Protein AF-A0A453KAI0-F1 (afdb_monomer_lite)

Secondary structure (DSSP, 8-state):
-HHHHHHHHHHHHHHHHHHHHSPPPPPPPTTSTTSPP--S-EEEPTTS-EEE----SS-TTT-SS-----PPTT--TTSPPTT-

Radius of gyration: 22.44 Å; chains: 1; bounding box: 35×34×66 Å

Structure (mmCIF, N/CA/C/O backbone):
data_AF-A0A453KAI0-F1
#
_entry.id   AF-A0A453KAI0-F1
#
loop_
_atom_site.group_PDB
_atom_site.id
_atom_site.type_symbol
_atom_site.label_atom_id
_atom_site.label_alt_id
_atom_site.label_comp_id
_atom_site.label_asym_id
_atom_site.label_entity_id
_atom_site.label_seq_id
_atom_site.pdbx_PDB_ins_code
_atom_site.Cartn_x
_atom_site.Cartn_y
_atom_site.Cartn_z
_atom_site.occupancy
_atom_site.B_iso_or_equi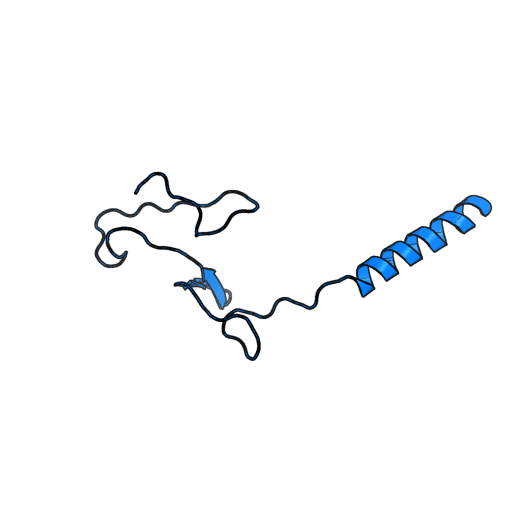v
_atom_site.auth_seq_id
_atom_site.auth_c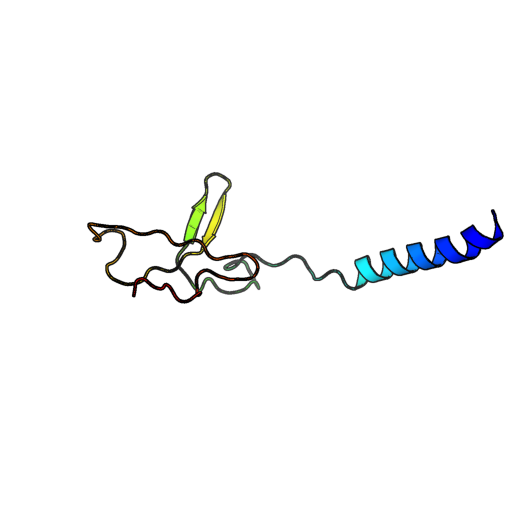omp_id
_atom_site.auth_asym_id
_atom_site.auth_atom_id
_atom_site.pdbx_PDB_model_num
ATOM 1 N N . MET A 1 1 ? 14.691 9.180 -46.253 1.00 63.91 1 MET A N 1
ATOM 2 C CA . MET A 1 1 ? 13.833 8.297 -45.429 1.00 63.91 1 MET A CA 1
ATOM 3 C C . MET A 1 1 ? 14.578 7.063 -44.917 1.00 63.91 1 MET A C 1
ATOM 5 O O . MET A 1 1 ? 14.745 6.958 -43.710 1.00 63.91 1 MET A O 1
ATOM 9 N N . ALA A 1 2 ? 15.120 6.197 -45.783 1.00 74.94 2 ALA A N 1
ATOM 10 C CA . ALA A 1 2 ? 15.790 4.946 -45.381 1.00 74.94 2 ALA A CA 1
ATOM 11 C C . ALA A 1 2 ? 16.938 5.109 -44.357 1.00 74.94 2 ALA A C 1
ATOM 13 O O . ALA A 1 2 ? 16.972 4.411 -43.351 1.00 74.94 2 ALA A O 1
ATOM 14 N N . ARG A 1 3 ? 17.831 6.093 -44.538 1.00 79.25 3 ARG A N 1
ATOM 15 C CA . ARG A 1 3 ? 18.974 6.320 -43.629 1.00 79.25 3 ARG A CA 1
ATOM 16 C C . ARG A 1 3 ? 18.575 6.683 -42.191 1.00 79.25 3 ARG A C 1
ATOM 18 O O . ARG A 1 3 ? 19.299 6.354 -41.263 1.00 79.25 3 ARG A O 1
ATOM 25 N N . ARG A 1 4 ? 17.426 7.343 -41.997 1.00 83.38 4 ARG A N 1
ATOM 26 C CA . ARG A 1 4 ? 16.901 7.650 -40.653 1.00 83.38 4 ARG A CA 1
ATOM 27 C C . ARG A 1 4 ? 16.313 6.400 -39.999 1.00 83.38 4 ARG A C 1
ATOM 29 O O . ARG A 1 4 ? 16.543 6.178 -38.818 1.00 83.38 4 ARG A O 1
ATOM 36 N N . LEU A 1 5 ? 15.631 5.554 -40.775 1.00 89.06 5 LEU A N 1
ATOM 37 C CA . LEU A 1 5 ? 15.083 4.283 -40.291 1.00 89.06 5 LEU A CA 1
ATOM 38 C C . LEU A 1 5 ? 16.182 3.323 -39.817 1.00 89.06 5 LEU A C 1
ATOM 40 O O . LEU A 1 5 ? 16.000 2.677 -38.792 1.00 89.06 5 LEU A O 1
ATOM 44 N N . LEU A 1 6 ? 17.342 3.308 -40.489 1.00 92.12 6 LEU A N 1
ATOM 45 C CA . LEU A 1 6 ? 18.507 2.508 -40.077 1.00 92.12 6 LEU A CA 1
ATOM 46 C C . LEU A 1 6 ? 19.032 2.854 -38.676 1.00 92.12 6 LEU A C 1
ATOM 48 O O . LEU A 1 6 ? 19.653 2.007 -38.048 1.00 92.12 6 LEU A O 1
ATOM 52 N N . VAL A 1 7 ? 18.792 4.073 -38.185 1.00 90.75 7 VAL A N 1
ATOM 53 C CA . VAL A 1 7 ? 19.222 4.509 -36.845 1.00 90.75 7 VAL A CA 1
ATOM 54 C C . VAL A 1 7 ? 18.077 4.417 -35.839 1.00 90.75 7 VAL A C 1
ATOM 56 O O . VAL A 1 7 ? 18.270 3.957 -34.720 1.00 90.75 7 VAL A O 1
ATOM 59 N N . VAL A 1 8 ? 16.866 4.817 -36.230 1.00 95.19 8 VAL A N 1
ATOM 60 C CA . VAL A 1 8 ? 15.704 4.821 -35.328 1.00 95.19 8 VAL A CA 1
ATOM 61 C C . VAL A 1 8 ? 15.302 3.401 -34.928 1.00 95.19 8 VAL A C 1
ATOM 63 O O . VAL A 1 8 ? 15.037 3.154 -33.755 1.00 95.19 8 VAL A O 1
ATOM 66 N N . LEU A 1 9 ? 15.291 2.458 -35.874 1.00 96.25 9 LEU A N 1
ATOM 67 C CA . LEU A 1 9 ? 14.883 1.079 -35.610 1.00 96.25 9 LEU A CA 1
ATOM 68 C C . LEU A 1 9 ? 15.742 0.391 -34.527 1.00 96.25 9 LEU A C 1
ATOM 70 O O . LEU A 1 9 ? 15.156 -0.098 -33.562 1.00 96.25 9 LEU A O 1
ATOM 74 N N . PRO A 1 10 ? 17.090 0.365 -34.605 1.00 96.06 10 PRO A N 1
ATOM 75 C CA . PRO A 1 10 ? 17.900 -0.269 -33.566 1.00 96.06 10 PRO A CA 1
ATOM 76 C C . PRO A 1 10 ? 17.786 0.434 -32.211 1.00 96.06 10 PRO A C 1
ATOM 78 O O . PRO A 1 10 ? 17.797 -0.249 -31.194 1.00 96.06 10 PRO A O 1
ATOM 81 N N . VAL A 1 11 ? 17.612 1.761 -32.168 1.00 97.00 11 VAL A N 1
ATOM 82 C CA . VAL A 1 11 ? 17.399 2.491 -30.903 1.00 97.00 11 VAL A CA 1
ATOM 83 C C . VAL A 1 11 ? 16.087 2.074 -30.240 1.00 97.00 11 VAL A C 1
ATOM 85 O O . VAL A 1 11 ? 16.065 1.805 -29.041 1.00 97.00 11 VAL A O 1
ATOM 88 N N . VAL A 1 12 ? 15.001 1.967 -31.010 1.00 97.38 12 VAL A N 1
ATOM 89 C CA . VAL A 1 12 ? 13.706 1.503 -30.489 1.00 97.38 12 VAL A CA 1
ATOM 90 C C . VAL A 1 12 ? 13.797 0.049 -30.026 1.00 97.38 12 VAL A C 1
ATOM 92 O O . VAL A 1 12 ? 13.353 -0.265 -28.925 1.00 97.38 12 VAL A O 1
ATOM 95 N N . LEU A 1 13 ? 14.412 -0.830 -30.822 1.00 97.56 13 LEU A N 1
ATOM 96 C CA . LEU A 1 13 ? 14.598 -2.237 -30.457 1.00 97.56 13 LEU A CA 1
ATOM 97 C C . LEU A 1 13 ? 15.442 -2.392 -29.187 1.00 97.56 13 LEU A C 1
ATOM 99 O O . LEU A 1 13 ? 15.073 -3.164 -28.305 1.00 97.56 13 LEU A O 1
ATOM 103 N N . LEU A 1 14 ? 16.528 -1.623 -29.059 1.00 97.50 14 LEU A N 1
ATOM 104 C CA . LEU A 1 14 ? 17.363 -1.610 -27.861 1.00 97.50 14 LEU A CA 1
ATOM 105 C C . LEU A 1 14 ? 16.580 -1.094 -26.648 1.00 97.50 14 LEU A C 1
ATOM 107 O O . LEU A 1 14 ? 16.675 -1.683 -25.576 1.00 97.50 14 LEU A O 1
ATOM 111 N N . GLY A 1 15 ? 15.764 -0.050 -26.817 1.00 96.19 15 GLY A N 1
ATOM 112 C CA . GLY A 1 15 ? 14.893 0.473 -25.764 1.00 96.19 15 GLY A CA 1
ATOM 113 C C . GLY A 1 15 ? 13.861 -0.550 -25.281 1.00 96.19 15 GLY A C 1
ATOM 114 O O . GLY A 1 15 ? 13.690 -0.729 -24.076 1.00 96.19 15 GLY A O 1
ATOM 115 N N . LEU A 1 16 ? 13.219 -1.274 -26.202 1.00 96.94 16 LEU A N 1
ATOM 116 C CA . LEU A 1 16 ? 12.269 -2.339 -25.867 1.00 96.94 16 LEU A CA 1
ATOM 117 C C . LEU A 1 16 ? 12.958 -3.526 -25.183 1.00 96.94 16 LEU A C 1
ATOM 119 O O . LEU A 1 16 ? 12.451 -4.031 -24.182 1.00 96.94 16 LEU A O 1
ATOM 123 N N . ALA A 1 17 ? 14.125 -3.945 -25.680 1.00 96.88 17 ALA A N 1
ATOM 124 C CA . ALA A 1 17 ? 14.915 -5.009 -25.066 1.00 96.88 17 ALA A CA 1
ATOM 125 C C . ALA A 1 17 ? 15.355 -4.622 -23.647 1.00 96.88 17 ALA A C 1
ATOM 127 O O . ALA A 1 17 ? 15.190 -5.402 -22.713 1.00 96.88 17 ALA A O 1
ATOM 128 N N . PHE A 1 18 ? 15.840 -3.393 -23.464 1.00 95.81 18 PHE A N 1
ATOM 129 C CA . PHE A 1 18 ? 16.228 -2.862 -22.162 1.00 95.81 18 PHE A CA 1
ATOM 130 C C . PHE A 1 18 ? 15.048 -2.833 -21.186 1.00 95.81 18 PHE A C 1
ATOM 132 O O . PHE A 1 18 ? 15.172 -3.322 -20.064 1.00 95.81 18 PHE A O 1
ATOM 139 N N . GLN A 1 19 ? 13.881 -2.344 -21.621 1.00 94.50 19 GLN A N 1
ATOM 140 C CA . GLN A 1 19 ? 12.663 -2.379 -20.808 1.00 94.50 19 GLN A CA 1
ATOM 141 C C . GLN A 1 19 ? 12.241 -3.804 -20.444 1.00 94.50 19 GLN A C 1
ATOM 143 O O . GLN A 1 19 ? 11.806 -4.027 -19.319 1.00 94.50 19 GLN A O 1
ATOM 148 N N . ALA A 1 20 ? 12.357 -4.764 -21.365 1.00 92.06 20 ALA A N 1
ATOM 149 C CA . ALA A 1 20 ? 11.988 -6.153 -21.112 1.00 92.06 20 ALA A CA 1
ATOM 150 C C . ALA A 1 20 ? 12.941 -6.841 -20.121 1.00 92.06 20 ALA A C 1
ATOM 152 O O . ALA A 1 20 ? 12.477 -7.569 -19.246 1.00 92.06 20 ALA A O 1
ATOM 153 N N . ILE A 1 21 ? 14.249 -6.584 -20.231 1.00 94.12 21 ILE A N 1
ATOM 154 C CA . ILE A 1 21 ? 15.287 -7.180 -19.375 1.00 94.12 21 ILE A CA 1
ATOM 155 C C . ILE A 1 21 ? 15.264 -6.571 -17.972 1.00 94.12 21 ILE A C 1
ATOM 157 O O . ILE A 1 21 ? 15.358 -7.295 -16.986 1.00 94.12 21 ILE A O 1
ATOM 161 N N . LEU A 1 22 ? 15.129 -5.246 -17.868 1.00 94.81 22 LEU A N 1
ATOM 162 C CA . LEU A 1 22 ? 15.140 -4.553 -16.578 1.00 94.81 22 LEU A CA 1
ATOM 163 C C . LEU A 1 22 ? 13.785 -4.530 -15.877 1.00 94.81 22 LEU A C 1
ATOM 165 O O . LEU A 1 22 ?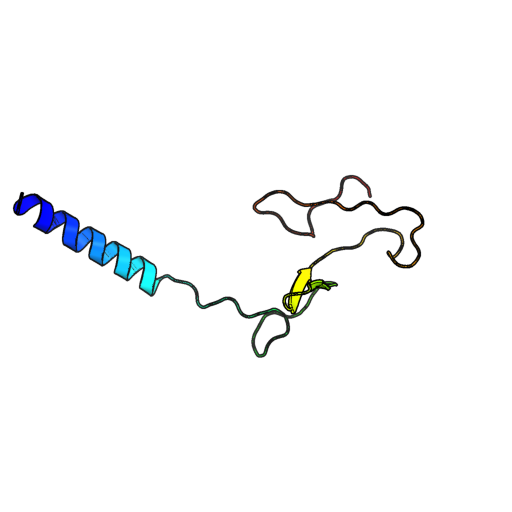 13.675 -3.962 -14.788 1.00 94.81 22 LEU A O 1
ATOM 169 N N . ARG A 1 23 ? 12.740 -5.113 -16.473 1.00 90.44 23 ARG A N 1
ATOM 170 C CA . ARG A 1 23 ? 11.432 -5.153 -15.831 1.00 90.44 23 ARG A CA 1
ATOM 171 C C . ARG A 1 23 ? 11.553 -5.954 -14.533 1.00 90.44 23 ARG A C 1
ATOM 173 O O . ARG A 1 23 ? 11.857 -7.147 -14.594 1.00 90.44 23 ARG A O 1
ATOM 180 N N . PRO A 1 24 ? 11.304 -5.343 -13.362 1.00 86.19 24 PRO A N 1
ATOM 181 C CA . PRO A 1 24 ? 11.350 -6.091 -12.122 1.00 86.19 24 PRO A CA 1
ATOM 182 C C . PRO A 1 24 ? 10.291 -7.202 -12.163 1.00 86.19 24 PRO A C 1
ATOM 184 O O . PRO A 1 24 ? 9.233 -7.026 -12.787 1.00 86.19 24 PRO A O 1
ATOM 187 N N . PRO A 1 25 ? 10.549 -8.346 -11.506 1.00 84.50 25 PRO A N 1
ATOM 188 C CA . PRO A 1 25 ? 9.554 -9.400 -11.402 1.00 84.50 25 PRO A CA 1
ATOM 189 C C . PRO A 1 25 ? 8.271 -8.842 -10.766 1.00 84.50 25 PRO A C 1
ATOM 191 O O . PRO A 1 25 ? 8.346 -7.929 -9.935 1.00 84.50 25 PRO A O 1
ATOM 194 N N . PRO A 1 26 ? 7.089 -9.381 -11.122 1.00 86.56 26 PRO A N 1
ATOM 195 C CA . PRO A 1 26 ? 5.839 -8.969 -10.503 1.00 86.56 26 PRO A CA 1
ATOM 196 C C . PRO A 1 26 ? 5.953 -9.007 -8.979 1.00 86.56 26 PRO A C 1
ATOM 198 O O . PRO A 1 26 ? 6.401 -10.002 -8.400 1.00 86.56 26 PRO A O 1
ATOM 201 N N . THR A 1 27 ? 5.555 -7.918 -8.322 1.00 85.75 27 THR A N 1
ATOM 202 C CA . THR A 1 27 ? 5.614 -7.843 -6.865 1.00 85.75 27 THR A CA 1
ATOM 203 C C . THR A 1 27 ? 4.715 -8.915 -6.259 1.00 85.75 27 THR A C 1
ATOM 205 O O . THR A 1 27 ? 3.545 -9.078 -6.618 1.00 85.75 27 THR A O 1
ATOM 208 N N . LYS A 1 28 ? 5.271 -9.691 -5.327 1.00 88.62 28 LYS A N 1
ATOM 209 C CA . LYS A 1 28 ? 4.499 -10.697 -4.599 1.00 88.62 28 LYS A CA 1
ATOM 210 C C . LYS A 1 28 ? 3.610 -10.010 -3.572 1.00 88.62 28 LYS A C 1
ATOM 212 O O . LYS A 1 28 ? 4.032 -9.080 -2.887 1.00 88.62 28 LYS A O 1
ATOM 217 N N . ARG A 1 29 ? 2.378 -10.499 -3.424 1.00 85.38 29 ARG A N 1
ATOM 218 C CA . ARG A 1 29 ? 1.445 -9.978 -2.417 1.00 85.38 29 ARG A CA 1
ATOM 219 C C . ARG A 1 29 ? 1.975 -10.240 -1.008 1.00 85.38 29 ARG A C 1
ATOM 221 O O . ARG A 1 29 ? 2.430 -11.349 -0.723 1.00 85.38 29 ARG A O 1
ATOM 228 N N . CYS A 1 30 ? 1.844 -9.265 -0.110 1.00 88.81 30 CYS A N 1
ATOM 229 C CA . CYS A 1 30 ? 2.210 -9.470 1.289 1.00 88.81 30 CYS A CA 1
ATOM 230 C C . CYS A 1 30 ? 1.366 -10.593 1.919 1.00 88.81 30 CYS A C 1
ATOM 232 O O . CYS A 1 30 ? 0.130 -10.559 1.849 1.00 88.81 30 CYS A O 1
ATOM 234 N N . GLY A 1 31 ? 2.032 -11.566 2.541 1.00 89.50 31 GLY A N 1
ATOM 235 C CA . GLY A 1 31 ? 1.437 -12.779 3.108 1.00 89.50 31 GLY A CA 1
ATOM 236 C C . GLY A 1 31 ? 1.293 -13.950 2.130 1.00 89.50 31 GLY A C 1
ATOM 237 O O . GLY A 1 31 ? 0.732 -14.971 2.509 1.00 89.50 31 GLY A O 1
ATOM 238 N N . SER A 1 32 ? 1.763 -13.825 0.883 1.00 91.25 32 SER A N 1
ATOM 239 C CA . SER A 1 32 ? 1.841 -14.961 -0.052 1.00 91.25 32 SER A CA 1
ATOM 240 C C . SER A 1 32 ? 3.153 -15.737 0.105 1.00 91.25 32 SER A C 1
ATOM 242 O O . SER A 1 32 ? 4.123 -15.212 0.653 1.00 91.25 32 SER A O 1
ATOM 244 N N . ALA A 1 33 ? 3.197 -16.983 -0.379 1.00 92.75 33 ALA A N 1
ATOM 245 C CA . ALA A 1 33 ? 4.386 -17.830 -0.291 1.00 92.75 33 ALA A CA 1
ATOM 246 C C . ALA A 1 33 ? 5.617 -17.152 -0.929 1.00 92.75 33 ALA A C 1
ATOM 248 O O . ALA A 1 33 ? 5.623 -16.791 -2.110 1.00 92.75 33 ALA A O 1
ATOM 249 N N . GLY A 1 34 ? 6.662 -16.947 -0.122 1.00 90.62 34 GLY A N 1
ATOM 250 C CA . GLY A 1 34 ? 7.885 -16.251 -0.528 1.00 90.62 34 GLY A CA 1
ATOM 251 C C . GLY A 1 34 ? 7.697 -14.768 -0.873 1.00 90.62 34 GLY A C 1
ATOM 252 O O . GLY A 1 34 ? 8.547 -14.216 -1.571 1.00 90.62 34 GLY A O 1
ATOM 253 N N . GLY A 1 35 ? 6.575 -14.156 -0.478 1.00 91.44 35 GLY A N 1
ATOM 254 C CA . GLY A 1 35 ? 6.338 -12.715 -0.529 1.00 91.44 35 GLY A CA 1
ATOM 255 C C . GLY A 1 35 ? 6.642 -12.033 0.812 1.00 91.44 35 GLY A C 1
ATOM 256 O O . GLY A 1 35 ? 6.905 -12.715 1.804 1.00 91.44 35 GLY A O 1
ATOM 257 N N . PRO A 1 36 ? 6.594 -10.691 0.867 1.00 90.94 36 PRO A N 1
ATOM 258 C CA . PRO A 1 36 ? 6.818 -9.952 2.108 1.00 90.94 36 PRO A CA 1
ATOM 259 C C . PRO A 1 36 ? 5.796 -10.318 3.199 1.00 90.94 36 PRO A C 1
ATOM 261 O O . PRO A 1 36 ? 4.663 -10.692 2.873 1.00 90.94 36 PRO A O 1
ATOM 264 N N . PRO A 1 37 ? 6.132 -10.180 4.491 1.00 92.62 37 PRO A N 1
ATOM 265 C CA . PRO A 1 37 ? 5.174 -10.390 5.568 1.00 92.62 37 PRO A CA 1
ATOM 266 C C . PRO A 1 37 ? 4.099 -9.297 5.589 1.00 92.62 37 PRO A C 1
ATOM 268 O O . PRO A 1 37 ? 4.236 -8.218 5.010 1.00 92.62 37 PRO A O 1
ATOM 271 N N . VAL A 1 38 ? 3.000 -9.577 6.283 1.00 92.69 38 VAL A N 1
ATOM 272 C CA . VAL A 1 38 ? 1.942 -8.596 6.541 1.00 92.69 38 VAL A CA 1
ATOM 273 C C . VAL A 1 38 ? 2.289 -7.866 7.831 1.00 92.69 38 VAL A C 1
ATOM 275 O O . VAL A 1 38 ? 2.202 -8.453 8.902 1.00 92.69 38 VAL A O 1
ATOM 278 N N . THR A 1 39 ? 2.680 -6.599 7.729 1.00 91.44 39 THR A N 1
ATOM 279 C CA . THR A 1 39 ? 3.184 -5.809 8.868 1.00 91.44 39 THR A CA 1
ATOM 280 C C . THR A 1 39 ? 2.176 -4.804 9.419 1.00 91.44 39 THR A C 1
ATOM 282 O O . THR A 1 39 ? 2.486 -4.051 10.338 1.00 91.44 39 THR A O 1
ATOM 285 N N . SER A 1 40 ? 0.969 -4.722 8.856 1.00 90.25 40 SER A N 1
ATOM 286 C CA . SER A 1 40 ? -0.036 -3.744 9.287 1.00 90.25 40 SER A CA 1
ATOM 287 C C . SER A 1 40 ? -1.460 -4.257 9.094 1.00 90.25 40 SER A C 1
ATOM 289 O O . SER A 1 40 ? -1.677 -5.143 8.255 1.00 90.25 40 SER A O 1
ATOM 291 N N . PRO A 1 41 ? -2.436 -3.694 9.829 1.00 91.62 41 PRO A N 1
ATOM 292 C CA . PRO A 1 41 ? -3.852 -3.941 9.598 1.00 91.62 41 PRO A CA 1
ATOM 293 C C . PRO A 1 41 ? -4.268 -3.651 8.153 1.00 91.62 41 PRO A C 1
ATOM 295 O O . PRO A 1 41 ? -3.693 -2.801 7.464 1.00 91.62 41 PRO A O 1
ATOM 298 N N . ARG A 1 42 ? -5.275 -4.388 7.673 1.00 92.75 42 ARG A N 1
ATOM 299 C CA . ARG A 1 42 ? -5.768 -4.270 6.297 1.00 92.75 42 ARG A CA 1
ATOM 300 C C . ARG A 1 42 ? -7.283 -4.378 6.229 1.00 92.75 42 ARG A C 1
ATOM 302 O O . ARG A 1 42 ? -7.883 -5.197 6.918 1.00 92.75 42 ARG A O 1
ATOM 309 N N . ILE A 1 43 ? -7.879 -3.610 5.325 1.00 93.75 43 ILE A N 1
ATOM 310 C CA . ILE A 1 43 ? -9.290 -3.716 4.951 1.00 93.75 43 ILE A CA 1
ATOM 311 C C . ILE A 1 43 ? -9.370 -4.496 3.640 1.00 93.75 43 ILE A C 1
ATOM 313 O O . ILE A 1 43 ? -8.729 -4.122 2.657 1.00 93.75 43 ILE A O 1
ATOM 317 N N . LYS A 1 44 ? -10.150 -5.582 3.615 1.00 93.81 44 LYS A N 1
ATOM 318 C CA . LYS A 1 44 ? -10.444 -6.315 2.378 1.00 93.81 44 LYS A CA 1
ATOM 319 C C . LYS A 1 44 ? -11.517 -5.558 1.592 1.00 93.81 44 LYS A C 1
ATOM 321 O O . LYS A 1 44 ? -12.611 -5.326 2.101 1.00 93.81 44 LYS A O 1
ATOM 326 N N . LEU A 1 45 ? -11.189 -5.163 0.369 1.00 94.69 45 LEU A N 1
ATOM 327 C CA . LEU A 1 45 ? -12.091 -4.485 -0.554 1.00 94.69 45 LEU A CA 1
ATOM 328 C C . LEU A 1 45 ? -13.011 -5.495 -1.253 1.00 94.69 45 LEU A C 1
ATOM 330 O O . LEU A 1 45 ? -12.753 -6.702 -1.250 1.00 94.69 45 LEU A O 1
ATOM 334 N N . ARG A 1 46 ? -14.086 -4.999 -1.880 1.00 97.06 46 ARG A N 1
ATOM 335 C CA . ARG A 1 46 ? -15.080 -5.839 -2.577 1.00 97.06 46 ARG A CA 1
ATOM 336 C C . ARG A 1 46 ? -14.472 -6.674 -3.708 1.00 97.06 46 ARG A C 1
ATOM 338 O O . ARG A 1 46 ? -14.907 -7.793 -3.933 1.00 97.06 46 ARG A O 1
ATOM 345 N N . ASP A 1 47 ? -13.444 -6.151 -4.371 1.00 95.62 47 ASP A N 1
ATOM 346 C CA . ASP A 1 47 ? -12.695 -6.829 -5.439 1.00 95.62 47 ASP A CA 1
ATOM 347 C C . ASP A 1 47 ? -11.619 -7.807 -4.914 1.00 95.62 47 ASP A C 1
ATOM 349 O O . ASP A 1 47 ? -10.842 -8.368 -5.683 1.00 95.62 47 ASP A O 1
ATOM 353 N N . GLY A 1 48 ? -11.543 -8.009 -3.595 1.00 91.38 48 GLY A N 1
ATOM 354 C CA . GLY A 1 48 ? -10.588 -8.908 -2.954 1.00 9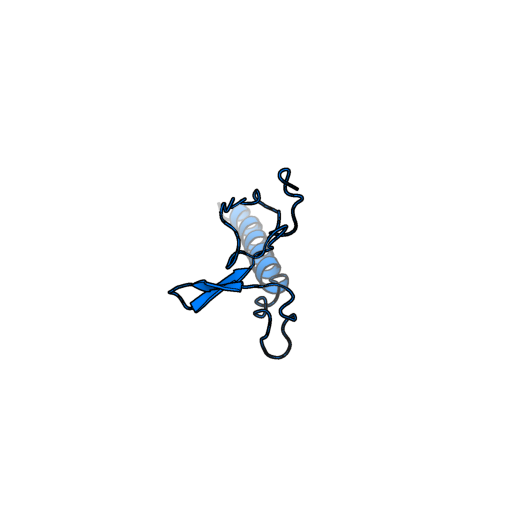1.38 48 GLY A CA 1
ATOM 355 C C . GLY A 1 48 ? -9.188 -8.325 -2.743 1.00 91.38 48 GLY A C 1
ATOM 356 O O . GLY A 1 48 ? -8.341 -9.018 -2.168 1.00 91.38 48 GLY A O 1
ATOM 357 N N . ARG A 1 49 ? -8.920 -7.075 -3.152 1.00 90.31 49 ARG A N 1
ATOM 358 C CA . ARG A 1 49 ? -7.673 -6.377 -2.800 1.00 90.31 49 ARG A CA 1
ATOM 359 C C . ARG A 1 49 ? -7.667 -5.977 -1.323 1.00 90.31 49 ARG A C 1
ATOM 361 O O . ARG A 1 49 ? -8.701 -5.957 -0.660 1.00 90.31 49 ARG A O 1
ATOM 368 N N . TYR A 1 50 ? -6.483 -5.656 -0.807 1.00 91.31 50 TYR A N 1
ATOM 369 C CA . TYR A 1 50 ? -6.301 -5.214 0.574 1.00 91.31 50 TYR A CA 1
ATOM 370 C C . TYR A 1 50 ? -5.778 -3.780 0.613 1.00 91.31 50 TYR A C 1
ATOM 372 O O . TYR A 1 50 ? -4.749 -3.490 0.006 1.00 91.31 50 TYR A O 1
ATOM 380 N N . LEU A 1 51 ? -6.452 -2.914 1.367 1.00 92.56 51 LEU A N 1
ATOM 381 C CA . LEU A 1 51 ? -5.977 -1.576 1.703 1.00 92.56 51 LEU A CA 1
ATOM 382 C C . LEU A 1 51 ? -5.269 -1.629 3.058 1.00 92.56 51 LEU A C 1
ATOM 384 O O . LEU A 1 51 ? -5.905 -1.941 4.065 1.00 92.56 51 LEU A O 1
ATOM 388 N N . ALA A 1 52 ? -3.963 -1.366 3.081 1.00 93.38 52 ALA A N 1
ATOM 389 C CA . ALA A 1 52 ? -3.206 -1.253 4.323 1.00 93.38 52 ALA A CA 1
ATOM 390 C C . ALA A 1 52 ? -3.476 0.097 4.990 1.00 93.38 52 ALA A C 1
ATOM 392 O O . ALA A 1 52 ? -3.562 1.115 4.308 1.00 93.38 52 ALA A O 1
ATOM 393 N N . TYR A 1 53 ? -3.582 0.100 6.315 1.00 93.44 53 TYR A N 1
ATOM 394 C CA . TYR A 1 53 ? -3.776 1.320 7.087 1.00 93.44 53 TYR A CA 1
ATOM 395 C C . TYR A 1 53 ? -2.973 1.278 8.388 1.00 93.44 53 TYR A C 1
ATOM 397 O O . TYR A 1 53 ? -2.514 0.217 8.821 1.00 93.44 53 TYR A O 1
ATOM 405 N N . ARG A 1 54 ? -2.798 2.454 8.984 1.00 91.62 54 ARG A N 1
ATOM 406 C CA . ARG A 1 54 ? -2.268 2.647 10.332 1.00 91.62 54 ARG A CA 1
ATOM 407 C C . ARG A 1 54 ? -3.356 3.315 11.173 1.00 91.62 54 ARG A C 1
ATOM 409 O O . ARG A 1 54 ? -4.136 4.105 10.649 1.00 91.62 54 ARG A O 1
ATOM 416 N N . GLU A 1 55 ? -3.442 2.933 12.438 1.00 91.06 55 GLU A N 1
ATOM 417 C CA . GLU A 1 55 ? -4.321 3.548 13.433 1.00 91.06 55 GLU A CA 1
ATOM 418 C C . GLU A 1 55 ? -3.435 4.098 14.551 1.00 91.06 55 GLU A C 1
ATOM 420 O O . GLU A 1 55 ? -2.527 3.401 15.002 1.00 91.06 55 GLU A O 1
ATOM 425 N N . ASP A 1 56 ? -3.719 5.323 14.983 1.00 88.62 56 ASP A N 1
ATOM 426 C CA . ASP A 1 56 ? -3.075 5.984 16.115 1.00 88.62 56 ASP A CA 1
ATOM 427 C C . ASP A 1 56 ? -4.160 6.511 17.072 1.00 88.62 56 ASP A C 1
ATOM 429 O O . ASP A 1 56 ? -5.263 6.862 16.643 1.00 88.62 56 ASP A O 1
ATOM 433 N N . GLY A 1 57 ? -3.865 6.550 18.375 1.00 90.38 57 GLY A N 1
ATOM 434 C CA . GLY A 1 57 ? -4.818 6.954 19.416 1.00 90.38 57 GLY A CA 1
ATOM 435 C C . GLY A 1 57 ? -5.758 5.827 19.868 1.00 90.38 57 GLY A C 1
ATOM 436 O O . GLY A 1 57 ? -5.335 4.692 20.089 1.00 90.38 57 GLY A O 1
ATOM 437 N N . VAL A 1 58 ? -7.043 6.143 20.069 1.00 92.38 58 VAL A N 1
ATOM 438 C CA . VAL A 1 58 ? -8.055 5.162 20.506 1.00 92.38 58 VAL A CA 1
ATOM 439 C C . VAL A 1 58 ? -8.427 4.242 19.343 1.00 92.38 58 VAL A C 1
ATOM 441 O O . VAL A 1 58 ? -8.759 4.720 18.260 1.00 92.38 58 VAL A O 1
ATOM 444 N N . GLN A 1 59 ? -8.431 2.925 19.586 1.00 91.06 59 GLN A N 1
ATOM 445 C CA . GLN A 1 59 ? -8.801 1.915 18.585 1.00 91.06 59 GLN A CA 1
ATOM 446 C C . GLN A 1 59 ? -10.143 2.242 17.912 1.00 91.06 59 GLN A C 1
ATOM 448 O O . GLN A 1 59 ? -11.102 2.671 18.564 1.00 91.06 59 GLN A O 1
ATOM 453 N N . ARG A 1 60 ? -10.232 2.015 16.596 1.00 90.25 60 ARG A N 1
ATOM 454 C CA . ARG A 1 60 ? -11.385 2.419 15.772 1.00 90.25 60 ARG A CA 1
ATOM 455 C C . ARG A 1 60 ? -12.727 1.859 16.250 1.00 90.25 60 ARG A C 1
ATOM 457 O O . ARG A 1 60 ? -13.761 2.485 16.029 1.00 90.25 60 ARG A O 1
ATOM 464 N N . ASP A 1 61 ? -12.756 0.676 16.843 1.00 93.00 61 ASP A N 1
ATOM 465 C CA . ASP A 1 61 ? -13.970 0.061 17.394 1.00 93.00 61 ASP A CA 1
ATOM 466 C C . ASP A 1 61 ? -14.507 0.804 18.630 1.00 93.00 61 ASP A C 1
ATOM 468 O O . ASP A 1 61 ? -15.707 0.765 18.885 1.00 93.00 61 ASP A O 1
ATOM 472 N N . LYS A 1 62 ? -13.645 1.543 19.338 1.00 95.94 62 LYS A N 1
ATOM 473 C CA . LYS A 1 62 ? -13.965 2.274 20.577 1.00 95.94 62 LYS A CA 1
ATOM 474 C C . LYS A 1 62 ? -14.001 3.794 20.405 1.00 95.94 62 LYS A C 1
ATOM 476 O O . LYS A 1 62 ? -14.531 4.498 21.261 1.00 95.94 62 LYS A O 1
ATOM 481 N N . ALA A 1 63 ? -1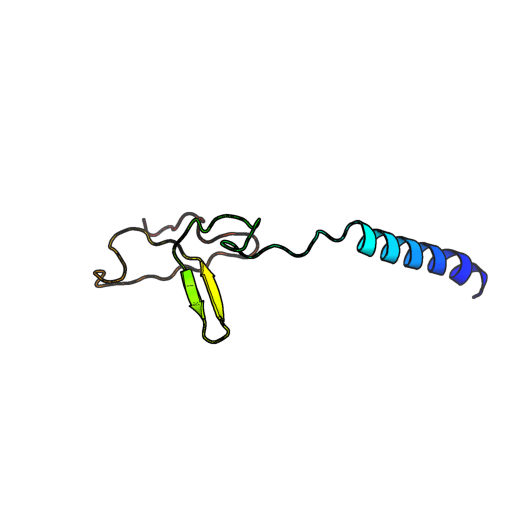3.428 4.322 19.326 1.00 95.00 63 ALA A N 1
ATOM 482 C CA . ALA A 1 63 ? -13.323 5.761 19.106 1.00 95.00 63 ALA A CA 1
ATOM 483 C C . ALA A 1 63 ? -14.687 6.418 18.807 1.00 95.00 63 ALA A C 1
ATOM 485 O O . ALA A 1 63 ? -15.387 6.020 17.870 1.00 95.00 63 ALA A O 1
ATOM 486 N N . LYS A 1 64 ? -15.024 7.479 19.559 1.00 96.81 64 LYS A N 1
ATOM 487 C CA . LYS A 1 64 ? -16.226 8.313 19.341 1.00 96.81 64 LYS A CA 1
ATOM 488 C C . LYS A 1 64 ? -16.124 9.170 18.074 1.00 96.81 64 LYS A C 1
ATOM 490 O O . LYS A 1 64 ? -17.107 9.326 17.359 1.00 96.81 64 LYS A O 1
ATOM 495 N N . TYR A 1 65 ? -14.935 9.698 17.795 1.00 93.31 65 TYR A N 1
ATOM 496 C CA . TYR A 1 65 ? -14.632 10.500 16.609 1.00 93.31 65 TYR A CA 1
ATOM 497 C C . TYR A 1 65 ? -13.500 9.832 15.832 1.00 93.31 65 TYR A C 1
ATOM 499 O O . TYR A 1 65 ? -12.574 9.292 16.434 1.00 93.31 65 TYR A O 1
ATOM 507 N N . LYS A 1 66 ? -13.591 9.833 14.500 1.00 92.75 66 LYS A N 1
ATOM 508 C CA . LYS A 1 66 ? -12.650 9.143 13.608 1.00 92.75 66 LYS A CA 1
ATOM 509 C C . LYS A 1 66 ? -12.238 10.098 12.501 1.00 92.75 66 LYS A C 1
ATOM 511 O O . LYS A 1 66 ? -13.099 10.603 11.786 1.00 92.75 66 LYS A O 1
ATOM 516 N N . ILE A 1 67 ?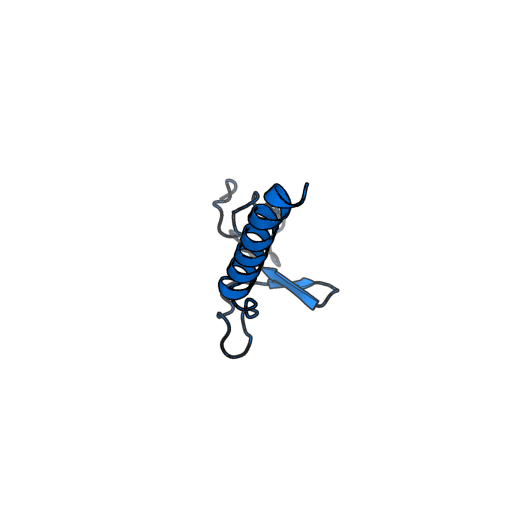 -10.937 10.325 12.366 1.00 91.44 67 ILE A N 1
ATOM 517 C CA . ILE A 1 67 ? -10.348 11.158 11.316 1.00 91.44 67 ILE A CA 1
ATOM 518 C C . ILE A 1 67 ? -9.588 10.226 10.376 1.00 91.44 67 ILE A C 1
ATOM 520 O O . ILE A 1 67 ? -8.834 9.368 10.828 1.00 91.44 67 ILE A O 1
ATOM 524 N N . ILE A 1 68 ? -9.824 10.365 9.072 1.00 91.94 68 ILE A N 1
ATOM 525 C CA . ILE A 1 68 ? -9.140 9.583 8.040 1.00 91.94 68 ILE A CA 1
ATOM 526 C C . ILE A 1 68 ? -8.198 10.523 7.297 1.00 91.94 68 ILE A C 1
ATOM 528 O O . ILE A 1 68 ? -8.651 11.473 6.662 1.00 91.94 68 ILE A O 1
ATOM 532 N N . THR A 1 69 ? -6.904 10.222 7.345 1.00 90.81 69 THR A N 1
ATOM 533 C CA . THR A 1 69 ? -5.872 10.955 6.606 1.00 90.81 69 THR A CA 1
ATOM 534 C C . THR A 1 69 ? -5.427 10.130 5.407 1.00 90.81 69 THR A C 1
ATOM 536 O O . THR A 1 69 ? -5.143 8.939 5.531 1.00 90.81 69 THR A O 1
ATOM 539 N N . VAL A 1 70 ? -5.359 10.767 4.240 1.00 91.81 70 VAL A N 1
ATOM 540 C CA . VAL A 1 70 ? -4.848 10.163 3.005 1.00 91.81 70 VAL A CA 1
ATOM 541 C C . VAL A 1 70 ? -3.504 10.807 2.695 1.00 91.81 70 VAL A C 1
ATOM 543 O O . VAL A 1 70 ? -3.392 12.030 2.678 1.00 91.81 70 VAL A O 1
ATOM 546 N N . HIS A 1 71 ? -2.478 9.988 2.489 1.00 91.06 71 HIS A N 1
ATOM 547 C CA . HIS A 1 71 ? -1.142 10.481 2.175 1.00 91.06 71 HIS A CA 1
ATOM 548 C C . HIS A 1 71 ? -1.057 10.986 0.725 1.00 91.06 71 HIS A C 1
ATOM 550 O O . HIS A 1 71 ? -1.833 10.579 -0.143 1.00 91.06 71 HIS A O 1
ATOM 556 N N . ALA A 1 72 ? -0.084 11.856 0.454 1.00 91.81 72 ALA A N 1
ATOM 557 C CA . ALA A 1 72 ? 0.207 12.330 -0.896 1.00 91.81 72 ALA A CA 1
ATOM 558 C C . ALA A 1 72 ? 0.814 11.222 -1.781 1.00 91.81 72 ALA A C 1
ATOM 560 O O . ALA A 1 72 ? 1.162 10.134 -1.310 1.00 91.81 72 ALA A O 1
ATOM 561 N N . PHE A 1 73 ? 0.952 11.510 -3.076 1.00 94.19 73 PHE A N 1
ATOM 562 C CA . PHE A 1 73 ? 1.682 10.645 -4.003 1.00 94.19 73 PHE A CA 1
ATOM 563 C C . PHE A 1 73 ? 3.127 10.423 -3.522 1.00 94.19 73 PHE A C 1
ATOM 565 O O . PHE A 1 73 ? 3.714 11.314 -2.915 1.00 94.19 73 PHE A O 1
ATOM 572 N N . ASP A 1 74 ? 3.676 9.235 -3.783 1.00 93.00 74 ASP A N 1
ATOM 573 C CA . ASP A 1 74 ? 5.019 8.811 -3.346 1.00 93.00 74 ASP A CA 1
ATOM 574 C C . ASP A 1 74 ? 5.239 8.793 -1.815 1.00 93.00 74 ASP A C 1
ATOM 576 O O . ASP A 1 74 ? 6.344 8.948 -1.304 1.00 93.00 74 ASP A O 1
ATOM 580 N N . SER A 1 75 ? 4.161 8.586 -1.054 1.00 92.31 75 SER A N 1
ATOM 581 C CA . SER A 1 75 ? 4.193 8.405 0.401 1.00 92.31 75 SER A CA 1
ATOM 582 C C . SER A 1 75 ? 3.486 7.108 0.815 1.00 92.31 75 SER A C 1
ATOM 584 O O . SER A 1 75 ? 3.058 6.314 -0.026 1.00 92.31 75 SER A O 1
ATOM 586 N N . THR A 1 76 ? 3.375 6.859 2.120 1.00 91.69 76 THR A N 1
ATOM 587 C CA . THR A 1 76 ? 2.746 5.653 2.670 1.00 91.69 76 THR A CA 1
ATOM 588 C C . THR A 1 76 ? 1.831 5.989 3.847 1.00 91.69 76 THR A C 1
ATOM 590 O O . THR A 1 76 ? 1.818 7.107 4.360 1.00 91.69 76 THR A O 1
ATOM 593 N N . LYS A 1 77 ? 1.087 4.988 4.330 1.00 91.69 77 LYS A N 1
ATOM 594 C CA . LYS A 1 77 ? 0.297 5.057 5.575 1.00 91.69 77 LYS A CA 1
ATOM 595 C C . LYS A 1 77 ? 1.111 5.424 6.829 1.00 91.69 77 LYS A C 1
ATOM 597 O O . LYS A 1 77 ? 0.514 5.724 7.855 1.00 91.69 77 LYS A O 1
ATOM 602 N N . ASP A 1 78 ? 2.441 5.342 6.764 1.00 90.31 78 ASP A N 1
ATOM 603 C CA . ASP A 1 78 ? 3.338 5.630 7.885 1.00 90.31 78 ASP A CA 1
ATOM 604 C C . ASP A 1 78 ? 3.795 7.101 7.893 1.00 90.31 78 ASP A C 1
ATOM 606 O O . ASP A 1 78 ? 4.650 7.484 8.689 1.00 90.31 78 ASP A O 1
ATOM 610 N N . PHE A 1 79 ? 3.216 7.944 7.028 1.00 83.88 79 PHE A N 1
ATOM 611 C CA . PHE A 1 79 ? 3.440 9.386 7.046 1.00 83.88 79 PHE A CA 1
ATOM 612 C C . PHE A 1 79 ? 2.999 10.004 8.391 1.00 83.88 79 PHE A C 1
ATOM 614 O O . PHE A 1 79 ? 1.929 9.644 8.896 1.00 83.88 79 PHE A O 1
ATOM 621 N N . PRO A 1 80 ? 3.777 10.939 8.976 1.00 76.56 80 PRO A N 1
ATOM 622 C CA . PRO A 1 80 ? 3.422 11.593 10.231 1.00 76.56 80 PRO A CA 1
ATOM 623 C C . PRO A 1 80 ? 2.078 12.311 10.123 1.00 76.56 80 PRO A C 1
ATOM 625 O O . PRO A 1 80 ? 1.916 13.258 9.353 1.00 76.56 80 PRO A O 1
ATOM 628 N N . SER A 1 81 ? 1.096 11.862 10.900 1.00 69.75 81 SER A N 1
ATOM 629 C CA . SER A 1 81 ? -0.178 12.564 10.986 1.00 69.75 81 SER A CA 1
ATOM 630 C C . SER A 1 81 ? 0.008 13.826 11.843 1.00 69.75 81 SER A C 1
ATOM 632 O O . SER A 1 81 ? 0.591 13.728 12.923 1.00 69.75 81 SER A O 1
ATOM 634 N N . PRO A 1 82 ? -0.497 15.000 11.424 1.00 66.38 82 PRO A N 1
ATOM 635 C CA . PRO A 1 82 ? -0.434 16.219 12.235 1.00 66.38 82 PRO A CA 1
ATOM 636 C C . PRO A 1 82 ? -1.450 16.231 13.394 1.00 66.38 82 PRO A C 1
ATOM 638 O O . PRO A 1 82 ? -1.606 17.252 14.052 1.00 66.38 82 PRO A O 1
ATOM 641 N N . VAL A 1 83 ? -2.188 15.136 13.609 1.00 64.25 83 VAL A N 1
ATOM 642 C CA . VAL A 1 83 ? -3.340 15.055 14.529 1.00 64.25 83 VAL A CA 1
ATOM 643 C C . VAL A 1 83 ? -3.015 14.201 15.766 1.00 64.25 83 VAL A C 1
ATOM 645 O O . VAL A 1 83 ? -3.915 13.680 16.419 1.00 64.25 83 VAL A O 1
ATOM 648 N N . SER A 1 84 ? -1.729 13.996 16.055 1.00 58.31 84 SER A N 1
ATOM 649 C CA . SER A 1 84 ? -1.236 13.144 17.147 1.00 58.31 84 SER A CA 1
ATOM 650 C C . SER A 1 84 ? -0.732 13.961 18.326 1.00 58.31 84 SER A C 1
ATOM 652 O O . SER A 1 84 ? -0.030 14.964 18.077 1.00 58.31 84 SER A O 1
#

Organism: Aegilops tauschii subsp. strangulata (NCBI:txid200361)

Sequence (84 aa):
MARRLLVVLPVVLLGLAFQAILRPPPTKRCGSAGGPPVTSPRIKLRDGRYLAYREDGVQRDKAKYKIITVHAFDSTKDFPSPVS

pLDDT: mean 89.96, std 7.7, range [58.31, 97.56]

Foldseek 3Di:
DVVVCVVVVVVVVVVVVCCVVPPDDPQDDAPDDVHNHDDADWDQDPVRDTDGADDDDDDPVPDPDDDDDDDDPPDDNPPDDPPD